Protein AF-A0A6I1MXB6-F1 (afdb_monomer_lite)

Sequence (84 aa):
MTIVKKLPPAPATDYEIAAALHRAKMVAKYVPHPNEFEPIDGVLHVTLNAKPIKPGTEAEVFGPSRIVIPEYQEALKKLIQKSK

Foldseek 3Di:
DDDPPPDDDDPDDPVNVVVVVVVVVCVVPDDADPPDFDADVNHTDDDPPDDDDDPPCQCVVQPPNRDDDPVVVVVVVVVVVVVD

Radius of gyration: 24.43 Å; chains: 1; bounding box: 46×46×52 Å

Secondary structure (DSSP, 8-state):
------PPPPPPPHHHHHHHHHHHHHHHT----TT--PPBTTB------SPPPPTT-HHHHHGGG----HHHHHHHHHHHHHT-

Structure (mmCIF, N/CA/C/O backbone):
data_AF-A0A6I1MXB6-F1
#
_entry.id   AF-A0A6I1MXB6-F1
#
loop_
_atom_site.group_PDB
_atom_site.id
_atom_site.type_symbol
_atom_site.label_atom_id
_atom_site.label_alt_id
_atom_site.label_comp_id
_atom_site.label_asym_id
_atom_site.label_entity_id
_atom_site.label_seq_id
_atom_site.pdbx_PDB_ins_code
_atom_site.Cartn_x
_atom_site.Cartn_y
_atom_site.Cartn_z
_atom_site.occupancy
_atom_site.B_iso_or_equiv
_atom_site.auth_seq_id
_atom_site.auth_comp_id
_atom_site.auth_asym_id
_atom_site.auth_atom_id
_atom_site.pdbx_PDB_model_num
ATOM 1 N N . MET A 1 1 ? 15.159 35.548 -23.041 1.00 35.66 1 MET A N 1
ATOM 2 C CA . MET A 1 1 ? 14.881 34.257 -23.705 1.00 35.66 1 MET A CA 1
ATOM 3 C C . MET A 1 1 ? 15.993 33.288 -23.336 1.00 35.66 1 MET A C 1
ATOM 5 O O . MET A 1 1 ? 17.121 33.499 -23.757 1.00 35.66 1 MET A O 1
ATOM 9 N N . THR A 1 2 ? 15.727 32.297 -22.489 1.00 43.50 2 THR A N 1
ATOM 10 C CA . THR A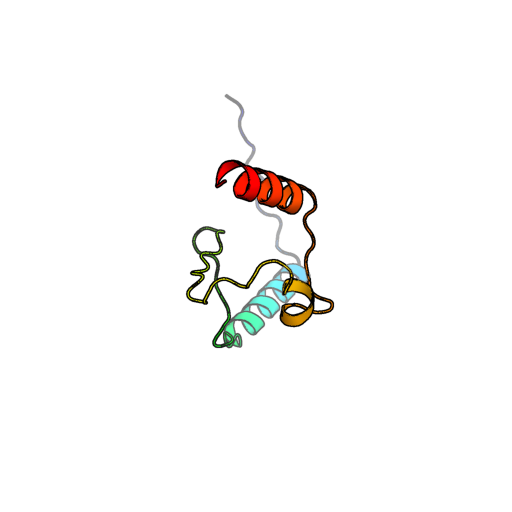 1 2 ? 16.710 31.271 -22.110 1.00 43.50 2 THR A CA 1
ATOM 11 C C . THR A 1 2 ? 16.536 30.062 -23.021 1.00 43.50 2 THR A C 1
ATOM 13 O O . THR A 1 2 ? 15.522 29.371 -22.985 1.00 43.50 2 THR A O 1
ATOM 16 N N . ILE A 1 3 ? 17.516 29.838 -23.894 1.00 51.78 3 ILE A N 1
ATOM 17 C CA . ILE A 1 3 ? 17.549 28.684 -24.792 1.00 51.78 3 ILE A CA 1
ATOM 18 C C . ILE A 1 3 ? 17.897 27.462 -23.939 1.00 51.78 3 ILE A C 1
ATOM 20 O O . ILE A 1 3 ? 19.048 27.275 -23.545 1.00 51.78 3 ILE A O 1
ATOM 24 N N . VAL A 1 4 ? 16.899 26.631 -23.637 1.00 53.88 4 VAL A N 1
ATOM 25 C CA . VAL A 1 4 ? 17.127 25.287 -23.098 1.00 53.88 4 VAL A CA 1
ATOM 26 C C . VAL A 1 4 ? 17.803 24.488 -24.209 1.00 53.88 4 VAL A C 1
ATOM 28 O O . VAL A 1 4 ? 17.171 24.133 -25.204 1.00 53.88 4 VAL A O 1
ATOM 31 N N . LYS A 1 5 ? 19.112 24.246 -24.080 1.00 56.12 5 LYS A N 1
ATOM 32 C CA . LYS A 1 5 ? 19.828 23.314 -24.956 1.00 56.12 5 LYS A CA 1
ATOM 33 C C . LYS A 1 5 ? 19.159 21.946 -24.806 1.00 56.12 5 LYS A C 1
ATOM 35 O O . LYS A 1 5 ? 19.304 21.308 -23.768 1.00 56.12 5 LYS A O 1
ATOM 40 N N . LYS A 1 6 ? 18.413 21.506 -25.825 1.00 58.28 6 LYS A N 1
ATOM 41 C CA . LYS A 1 6 ? 17.971 20.112 -25.943 1.00 58.28 6 LYS A CA 1
ATOM 42 C C . LYS A 1 6 ? 19.230 19.253 -26.044 1.00 58.28 6 LYS A C 1
ATOM 44 O O . LYS A 1 6 ? 19.855 19.210 -27.101 1.00 58.28 6 LYS A O 1
ATOM 49 N N . LEU A 1 7 ? 19.636 18.635 -24.937 1.00 52.22 7 LEU A N 1
ATOM 50 C CA . LEU A 1 7 ? 20.635 17.576 -24.975 1.00 52.22 7 LEU A CA 1
ATOM 51 C C . LEU A 1 7 ? 20.028 16.409 -25.773 1.00 52.22 7 LEU A C 1
ATOM 53 O O . LEU A 1 7 ? 18.891 16.025 -25.479 1.00 52.22 7 LEU A O 1
ATOM 57 N N . PRO A 1 8 ? 20.722 15.855 -26.780 1.00 59.91 8 PRO A N 1
ATOM 58 C CA . PRO A 1 8 ? 20.290 14.605 -27.385 1.00 59.91 8 PRO A CA 1
ATOM 59 C C . PRO A 1 8 ? 20.294 13.511 -26.303 1.00 59.91 8 PRO A C 1
ATOM 61 O O . PRO A 1 8 ? 21.197 13.509 -25.459 1.00 59.91 8 PRO A O 1
ATOM 64 N N . PRO A 1 9 ? 19.296 12.609 -26.278 1.00 63.56 9 PRO A N 1
ATOM 65 C CA . PRO A 1 9 ? 19.296 11.508 -25.326 1.00 63.56 9 PRO A CA 1
ATOM 66 C C . PRO A 1 9 ? 20.565 10.678 -25.539 1.00 63.56 9 PRO A C 1
ATOM 68 O O . PRO A 1 9 ? 20.891 10.314 -26.671 1.00 63.56 9 PRO A O 1
ATOM 71 N N . ALA A 1 10 ? 21.303 10.420 -24.458 1.00 67.25 10 ALA A N 1
ATOM 72 C CA . ALA A 1 10 ? 22.425 9.493 -24.494 1.00 67.25 10 ALA A CA 1
ATOM 73 C C . ALA A 1 10 ? 21.924 8.119 -24.983 1.00 67.25 10 ALA A C 1
ATOM 75 O O . ALA A 1 10 ? 20.780 7.757 -24.687 1.00 67.25 10 ALA A O 1
ATOM 76 N N . PRO A 1 11 ? 22.731 7.365 -25.751 1.00 73.50 11 PRO A N 1
ATOM 77 C CA . PRO A 1 11 ? 22.351 6.018 -26.150 1.00 73.50 11 PRO A CA 1
ATOM 78 C C . PRO A 1 11 ? 22.083 5.188 -24.893 1.00 73.50 11 PRO A C 1
ATOM 80 O O . PRO A 1 11 ? 22.900 5.182 -23.972 1.00 73.50 11 PRO A O 1
ATOM 83 N N . ALA A 1 12 ? 20.922 4.531 -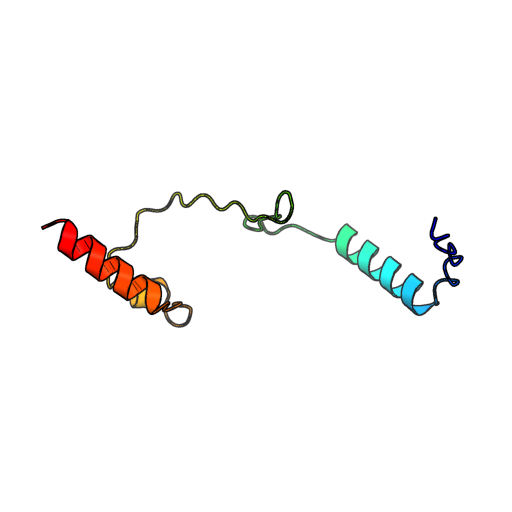24.855 1.00 73.69 12 ALA A N 1
ATOM 84 C CA . ALA A 1 12 ? 20.544 3.690 -23.732 1.00 73.69 12 ALA A CA 1
ATOM 85 C C . ALA A 1 12 ? 21.599 2.596 -23.540 1.00 73.69 12 ALA A C 1
ATOM 87 O O . ALA A 1 12 ? 22.008 1.937 -24.498 1.00 73.69 12 ALA A O 1
ATOM 88 N N . THR A 1 13 ? 22.047 2.423 -22.306 1.00 82.19 13 THR A N 1
ATOM 89 C CA . THR A 1 13 ? 22.995 1.369 -21.946 1.00 82.19 13 THR A CA 1
ATOM 90 C C . THR A 1 13 ? 22.344 -0.007 -22.102 1.00 82.19 13 THR A C 1
ATOM 92 O O . THR A 1 13 ? 21.127 -0.154 -21.960 1.00 82.19 13 THR A O 1
ATOM 95 N N . ASP A 1 14 ? 23.147 -1.050 -22.320 1.00 84.38 14 ASP A N 1
ATOM 96 C CA . ASP A 1 14 ? 22.651 -2.434 -22.397 1.00 84.38 14 ASP A CA 1
ATOM 97 C C . ASP A 1 14 ? 21.829 -2.827 -21.157 1.00 84.38 14 ASP A C 1
ATOM 99 O O . ASP A 1 14 ? 20.847 -3.568 -21.250 1.00 84.38 14 ASP A O 1
ATOM 103 N N . TYR A 1 15 ? 22.187 -2.274 -19.993 1.00 85.44 15 TYR A N 1
ATOM 104 C CA . TYR A 1 15 ? 21.442 -2.451 -18.751 1.00 85.44 15 TYR A CA 1
ATOM 105 C C . TYR A 1 15 ? 20.035 -1.846 -18.822 1.00 85.44 15 TYR A C 1
ATOM 107 O O . TYR A 1 15 ? 19.069 -2.502 -18.434 1.00 85.44 15 TYR A O 1
ATOM 115 N N . GLU A 1 16 ? 19.888 -0.624 -19.336 1.00 87.38 16 GLU A N 1
ATOM 116 C CA . GLU A 1 16 ? 18.582 0.036 -19.462 1.00 87.38 16 GLU A CA 1
ATOM 117 C C . GLU A 1 16 ? 17.655 -0.732 -20.407 1.00 87.38 16 GLU A C 1
ATOM 119 O O . GLU A 1 16 ? 16.469 -0.901 -20.107 1.00 87.38 16 GLU A O 1
ATOM 124 N N . ILE A 1 17 ? 18.205 -1.266 -21.502 1.00 87.75 17 ILE A N 1
ATOM 125 C CA . ILE A 1 17 ? 17.467 -2.099 -22.458 1.00 87.75 17 ILE A CA 1
ATOM 126 C C . ILE A 1 17 ? 17.035 -3.412 -21.795 1.00 87.75 17 ILE A C 1
ATOM 128 O O . ILE A 1 17 ? 15.855 -3.775 -21.844 1.00 87.75 17 ILE A O 1
ATOM 132 N N . ALA A 1 18 ? 17.955 -4.108 -21.122 1.00 89.75 18 ALA A N 1
ATOM 133 C CA . ALA A 1 18 ? 17.649 -5.347 -20.411 1.00 89.75 18 ALA A CA 1
ATOM 134 C C . ALA A 1 18 ? 16.596 -5.132 -19.307 1.00 89.75 18 ALA A C 1
ATOM 136 O O . ALA A 1 18 ? 15.651 -5.918 -19.182 1.00 89.75 18 ALA A O 1
ATOM 137 N N . ALA A 1 19 ? 16.700 -4.038 -18.550 1.00 90.38 19 ALA A N 1
ATOM 138 C CA . ALA A 1 19 ? 15.744 -3.666 -17.512 1.00 90.38 19 ALA A CA 1
ATOM 139 C C . ALA A 1 19 ? 14.363 -3.306 -18.086 1.00 90.38 19 ALA A C 1
ATOM 141 O O . ALA A 1 19 ? 13.337 -3.649 -17.492 1.00 90.38 19 ALA A O 1
ATOM 142 N N . ALA A 1 20 ? 14.307 -2.630 -19.237 1.00 89.25 2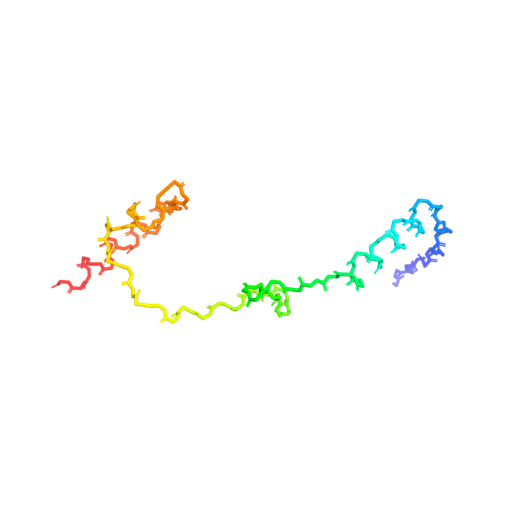0 ALA A N 1
ATOM 143 C CA . ALA A 1 20 ? 13.052 -2.336 -19.927 1.00 89.25 20 ALA A CA 1
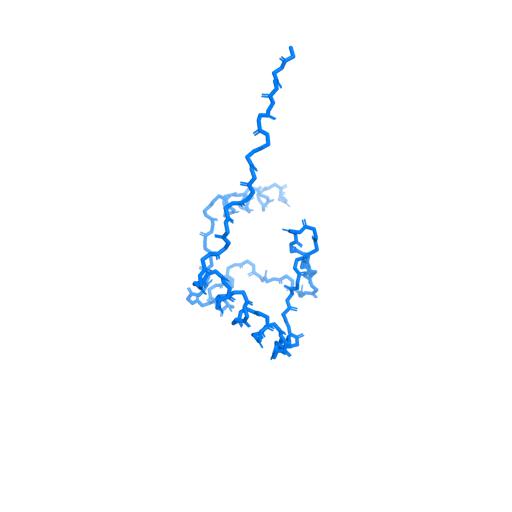ATOM 144 C C . ALA A 1 20 ? 12.367 -3.620 -20.418 1.00 89.25 20 ALA A C 1
ATOM 146 O O . ALA A 1 20 ? 11.180 -3.822 -20.155 1.00 89.25 20 ALA A O 1
ATOM 147 N N . LEU A 1 21 ? 13.121 -4.532 -21.039 1.00 91.12 21 LEU A N 1
ATOM 148 C CA . LEU A 1 21 ? 12.612 -5.835 -21.478 1.00 91.12 21 LEU A CA 1
ATOM 149 C C . LEU A 1 21 ? 12.120 -6.688 -20.305 1.00 91.12 21 LEU A C 1
ATOM 151 O O . LEU A 1 21 ? 11.089 -7.353 -20.412 1.00 91.12 21 LEU A O 1
ATOM 155 N N . HIS A 1 22 ? 12.831 -6.665 -19.176 1.00 90.38 22 HIS A N 1
ATOM 156 C CA . HIS A 1 22 ? 12.406 -7.365 -17.968 1.00 90.38 22 HIS A CA 1
ATOM 157 C C . HIS A 1 22 ? 11.080 -6.809 -17.430 1.00 90.38 22 HIS A C 1
ATOM 159 O O . HIS A 1 22 ? 10.148 -7.576 -17.191 1.00 90.38 22 HIS A O 1
ATOM 165 N N . ARG A 1 23 ? 10.953 -5.479 -17.307 1.00 89.50 23 ARG A N 1
ATOM 166 C CA . ARG A 1 23 ? 9.701 -4.831 -16.882 1.00 89.50 23 ARG A CA 1
ATOM 167 C C . ARG A 1 23 ? 8.542 -5.156 -17.823 1.00 89.50 23 ARG A C 1
ATOM 169 O O . ARG A 1 23 ? 7.478 -5.533 -17.344 1.00 89.50 23 ARG A O 1
ATOM 176 N N . ALA A 1 24 ? 8.761 -5.111 -19.138 1.00 88.44 24 ALA A N 1
ATOM 177 C CA . ALA A 1 24 ? 7.745 -5.479 -20.125 1.00 88.44 24 ALA A CA 1
ATOM 178 C C . ALA A 1 24 ? 7.268 -6.933 -19.956 1.00 88.44 24 ALA A C 1
ATOM 180 O O . ALA A 1 24 ? 6.068 -7.199 -19.982 1.00 88.44 24 ALA A O 1
ATOM 181 N N . LYS A 1 25 ? 8.190 -7.876 -19.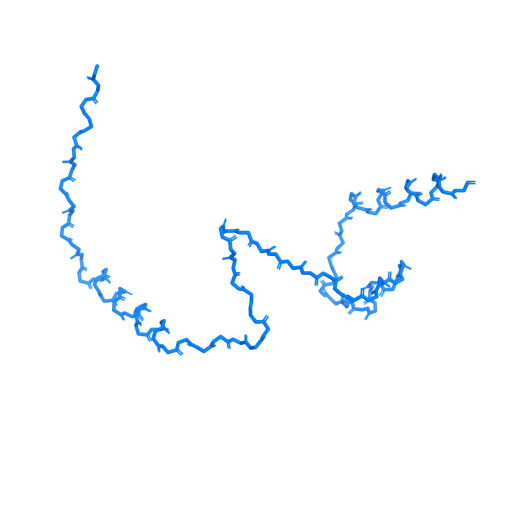712 1.00 91.38 25 LYS A N 1
ATOM 182 C CA . LYS A 1 25 ? 7.848 -9.283 -19.440 1.00 91.38 25 LYS A CA 1
ATOM 183 C C . LYS A 1 25 ? 7.057 -9.464 -18.143 1.00 91.38 25 LYS A C 1
ATOM 185 O O . LYS A 1 25 ? 6.177 -10.317 -18.106 1.00 91.38 25 LYS A O 1
ATOM 190 N N . MET A 1 26 ? 7.376 -8.700 -17.098 1.00 87.25 26 MET A N 1
ATOM 191 C CA . MET A 1 26 ? 6.658 -8.751 -15.819 1.00 87.25 26 MET A CA 1
ATOM 192 C C . MET A 1 26 ? 5.235 -8.209 -15.960 1.00 87.25 26 MET A C 1
ATOM 194 O O . MET A 1 26 ? 4.298 -8.874 -15.536 1.00 87.25 26 MET A O 1
ATOM 198 N N . VAL A 1 27 ? 5.067 -7.064 -16.629 1.00 86.00 27 VAL A N 1
ATOM 199 C CA . VAL A 1 27 ? 3.746 -6.474 -16.906 1.00 86.00 27 VAL A CA 1
ATOM 200 C C . VAL A 1 27 ? 2.899 -7.404 -17.778 1.00 86.00 27 VAL A C 1
ATOM 202 O O . VAL A 1 27 ? 1.733 -7.619 -17.482 1.00 86.00 27 VAL A O 1
ATOM 205 N N . ALA A 1 28 ? 3.483 -8.039 -18.800 1.00 83.88 28 ALA A N 1
ATOM 206 C CA . ALA A 1 28 ? 2.759 -8.989 -19.652 1.00 83.88 28 ALA A CA 1
ATOM 207 C C . ALA A 1 28 ? 2.260 -10.243 -18.907 1.00 83.88 28 ALA A C 1
ATOM 209 O O . ALA A 1 28 ? 1.357 -10.923 -19.387 1.00 83.88 28 ALA A O 1
ATOM 210 N N . LYS A 1 29 ? 2.863 -10.571 -17.758 1.00 86.81 29 LYS A N 1
ATOM 211 C CA . LYS A 1 29 ? 2.475 -11.699 -16.897 1.00 86.81 29 LYS A CA 1
ATOM 212 C C . LYS A 1 29 ? 1.711 -11.260 -15.650 1.00 86.81 29 LYS A C 1
ATOM 214 O O . LYS A 1 29 ? 1.430 -12.098 -14.795 1.00 86.81 29 LYS A O 1
ATOM 219 N N . TYR A 1 30 ? 1.428 -9.970 -15.515 1.00 82.00 30 TYR A N 1
ATOM 220 C CA . TYR A 1 30 ? 0.728 -9.448 -14.361 1.00 82.00 30 TYR A CA 1
ATOM 221 C C . TYR A 1 30 ? -0.714 -9.955 -14.363 1.00 82.00 30 TYR A C 1
ATOM 223 O O . TYR A 1 30 ? -1.446 -9.799 -15.340 1.00 82.00 30 TYR A O 1
ATOM 231 N N . VAL A 1 31 ? -1.099 -10.591 -13.262 1.00 79.81 31 VAL A N 1
ATOM 232 C CA . VAL A 1 31 ? -2.476 -10.982 -12.983 1.00 79.81 31 VAL A CA 1
ATOM 233 C C . VAL A 1 31 ? -2.900 -10.149 -11.779 1.00 79.81 31 VAL A C 1
ATOM 235 O O . VAL A 1 31 ? -2.366 -10.396 -10.695 1.00 79.81 31 VAL A O 1
ATOM 238 N N . PRO A 1 32 ? -3.798 -9.163 -11.951 1.00 75.25 32 PRO A N 1
ATOM 239 C CA . PRO A 1 32 ? -4.248 -8.344 -10.839 1.00 75.25 32 PRO A CA 1
ATOM 240 C C . PRO A 1 32 ? -4.954 -9.224 -9.812 1.00 75.25 32 PRO A C 1
ATOM 242 O O . PRO A 1 32 ? -5.778 -10.082 -10.155 1.00 75.25 32 PRO A O 1
ATOM 245 N N . HIS A 1 33 ? -4.629 -9.028 -8.538 1.00 74.62 33 HIS A N 1
ATOM 246 C CA . HIS A 1 33 ? -5.351 -9.697 -7.468 1.00 74.62 33 HIS A CA 1
ATOM 247 C C . HIS A 1 33 ? -6.805 -9.186 -7.471 1.00 74.62 33 HIS A C 1
ATOM 249 O O . HIS A 1 33 ? -7.023 -7.990 -7.651 1.00 74.62 33 HIS A O 1
ATOM 255 N N . PRO A 1 34 ? -7.829 -10.023 -7.218 1.00 72.44 34 PRO A N 1
ATOM 256 C CA . PRO A 1 34 ? -9.232 -9.583 -7.218 1.00 72.44 34 PRO A CA 1
ATOM 257 C C . PRO A 1 34 ? -9.572 -8.397 -6.294 1.00 72.44 34 PRO A C 1
ATOM 259 O O . PRO A 1 34 ? -10.618 -7.785 -6.471 1.00 72.44 34 PRO A O 1
ATOM 262 N N . ASN A 1 35 ? -8.704 -8.067 -5.332 1.00 69.94 35 ASN A N 1
ATOM 263 C CA . ASN A 1 35 ? -8.862 -6.938 -4.409 1.00 69.94 35 ASN A CA 1
ATOM 264 C C . ASN A 1 35 ? -7.760 -5.876 -4.581 1.00 69.94 35 ASN A C 1
ATOM 266 O O . ASN A 1 35 ? -7.509 -5.090 -3.668 1.00 69.94 35 ASN A O 1
ATOM 270 N N . GLU A 1 36 ? -7.038 -5.907 -5.696 1.00 67.94 36 GLU A N 1
ATOM 271 C CA . GLU A 1 36 ? -5.998 -4.935 -6.003 1.00 67.94 36 GLU A CA 1
ATOM 272 C C . GLU A 1 36 ? -6.639 -3.662 -6.561 1.00 67.94 36 GLU A C 1
ATOM 274 O O . GLU A 1 36 ? -7.537 -3.715 -7.401 1.00 67.94 36 GLU A O 1
ATOM 279 N N . PHE A 1 37 ? -6.208 -2.512 -6.046 1.00 71.38 37 PHE A N 1
ATOM 280 C CA . PHE A 1 37 ? -6.730 -1.208 -6.436 1.00 71.38 37 PHE A CA 1
ATOM 281 C C . PHE A 1 37 ? -5.670 -0.470 -7.242 1.00 71.38 37 PHE A C 1
ATOM 283 O O . PHE A 1 37 ? -4.596 -0.164 -6.722 1.00 71.38 37 PHE A O 1
ATOM 290 N N . GLU A 1 38 ? -5.987 -0.143 -8.492 1.00 73.88 38 GLU A N 1
ATOM 291 C CA . GLU A 1 38 ? -5.163 0.767 -9.280 1.00 73.88 38 GLU A CA 1
ATOM 292 C C . GLU A 1 38 ? -5.511 2.225 -8.930 1.00 73.88 38 GLU A C 1
ATOM 294 O O . GLU A 1 38 ? -6.692 2.587 -8.894 1.00 73.88 38 GLU A O 1
ATOM 299 N N . PRO A 1 39 ? -4.514 3.084 -8.649 1.00 76.69 39 PRO A N 1
ATOM 300 C CA . PRO A 1 39 ? -4.750 4.510 -8.474 1.00 76.69 39 PRO A CA 1
ATOM 301 C C . PRO A 1 39 ? -5.267 5.132 -9.774 1.00 76.69 39 PRO A C 1
ATOM 303 O O . PRO A 1 39 ? -4.686 4.923 -10.838 1.00 76.69 39 PRO A O 1
ATOM 306 N N . ILE A 1 40 ? -6.300 5.966 -9.677 1.00 75.06 40 ILE A N 1
ATOM 307 C CA . ILE A 1 40 ? -6.778 6.792 -10.792 1.00 75.06 40 ILE A CA 1
ATOM 308 C C . ILE A 1 40 ? -6.202 8.191 -10.569 1.00 75.06 40 ILE A C 1
ATOM 310 O O . ILE A 1 40 ? -6.337 8.745 -9.480 1.00 75.06 40 ILE A O 1
ATOM 314 N N . ASP A 1 41 ? -5.480 8.729 -11.553 1.00 80.25 41 ASP A N 1
ATOM 315 C CA . ASP A 1 41 ? -4.795 10.031 -11.462 1.00 80.25 41 ASP A CA 1
ATOM 316 C C . ASP A 1 41 ? -3.831 10.162 -10.264 1.00 80.25 41 ASP A C 1
ATOM 318 O O . ASP A 1 41 ? -3.645 11.232 -9.686 1.00 80.25 41 ASP A O 1
ATOM 322 N N . GLY A 1 42 ? -3.203 9.050 -9.866 1.00 78.50 42 GLY A N 1
ATOM 323 C CA . GLY A 1 42 ? -2.304 9.001 -8.708 1.00 78.50 42 GLY A CA 1
ATOM 324 C C . GLY A 1 42 ? -3.021 9.023 -7.354 1.00 78.50 42 GLY A C 1
ATOM 325 O O . GLY A 1 42 ? -2.359 9.098 -6.319 1.00 78.50 42 GLY A O 1
ATOM 326 N N . VAL A 1 43 ? -4.354 8.929 -7.345 1.00 74.06 43 VAL A N 1
ATOM 327 C CA . VAL A 1 43 ? -5.180 8.930 -6.137 1.00 74.06 43 VAL A CA 1
ATOM 328 C C . VAL A 1 43 ? -5.855 7.572 -5.955 1.00 74.06 43 VAL A C 1
ATOM 330 O O . VAL A 1 43 ? -6.442 6.999 -6.872 1.00 74.06 43 VAL A O 1
ATOM 333 N N . LEU A 1 44 ? -5.780 7.044 -4.732 1.00 76.75 44 LEU A N 1
ATOM 334 C CA . LEU A 1 44 ? -6.470 5.820 -4.343 1.0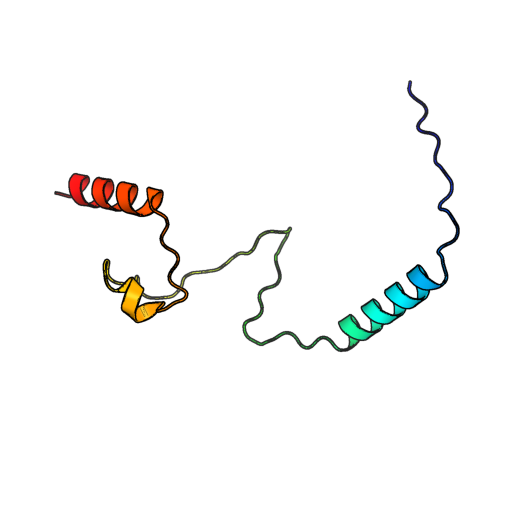0 76.75 44 LEU A CA 1
ATOM 335 C C . LEU A 1 44 ? -7.886 6.165 -3.855 1.00 76.75 44 LEU A C 1
ATOM 337 O O . LEU A 1 44 ? -8.056 6.742 -2.780 1.00 76.75 44 LEU A O 1
ATOM 341 N N . HIS A 1 45 ? -8.907 5.796 -4.626 1.00 69.50 45 HIS A N 1
ATOM 342 C CA . HIS A 1 45 ? -10.306 5.966 -4.232 1.00 69.50 45 HIS A CA 1
ATOM 343 C C . HIS A 1 45 ? -10.828 4.684 -3.574 1.00 69.50 45 HIS A C 1
ATOM 345 O O . HIS A 1 45 ? -11.124 3.706 -4.254 1.00 69.50 45 HIS A O 1
ATOM 351 N N . VAL A 1 46 ? -10.957 4.687 -2.244 1.00 71.50 46 VAL A N 1
ATOM 352 C CA . VAL A 1 46 ? -11.479 3.539 -1.484 1.00 71.50 46 VAL A CA 1
ATOM 353 C C . VAL A 1 46 ? -12.851 3.880 -0.914 1.00 71.50 46 VAL A C 1
ATOM 355 O O . VAL A 1 46 ? -12.985 4.771 -0.076 1.00 71.50 46 VAL A O 1
ATOM 358 N N . THR A 1 47 ? -13.886 3.160 -1.350 1.00 68.69 47 THR A N 1
ATOM 359 C CA . THR A 1 47 ? -15.231 3.288 -0.777 1.00 68.69 47 THR A CA 1
ATOM 360 C C . THR A 1 47 ? -15.350 2.420 0.474 1.00 68.69 47 THR A C 1
ATOM 362 O O . THR A 1 47 ? -15.311 1.192 0.407 1.00 68.69 47 THR A O 1
ATOM 365 N N . LEU A 1 48 ? -15.522 3.052 1.636 1.00 74.94 48 LEU A N 1
ATOM 366 C CA . LEU A 1 48 ? -15.738 2.350 2.901 1.00 74.94 48 LEU A CA 1
ATOM 367 C C . LEU A 1 48 ? -17.214 1.933 3.032 1.00 74.94 48 LEU A C 1
ATOM 369 O O . LEU A 1 48 ? -18.017 2.641 3.629 1.00 74.94 48 LEU A O 1
ATOM 373 N N . ASN A 1 49 ? -17.567 0.769 2.479 1.00 72.75 49 ASN A N 1
ATOM 374 C CA . ASN A 1 49 ? -18.927 0.202 2.550 1.00 72.75 49 ASN A CA 1
ATOM 375 C C . ASN A 1 49 ? -19.211 -0.584 3.848 1.00 72.75 49 ASN A C 1
ATOM 377 O O . ASN A 1 49 ? -20.292 -1.149 4.019 1.00 72.75 49 ASN A O 1
ATOM 381 N N . ALA A 1 50 ? -18.235 -0.676 4.753 1.00 73.88 50 ALA A N 1
ATOM 382 C CA . ALA A 1 50 ? -18.353 -1.454 5.979 1.00 73.88 50 ALA A CA 1
ATOM 383 C C . ALA A 1 50 ? -19.095 -0.689 7.085 1.00 73.88 50 ALA A C 1
ATOM 385 O O . ALA A 1 50 ? -19.091 0.542 7.138 1.00 73.88 50 ALA A O 1
ATOM 386 N N . LYS A 1 51 ? -19.699 -1.438 8.019 1.00 79.88 51 LYS A N 1
ATOM 387 C CA . LYS A 1 51 ? -20.247 -0.848 9.245 1.00 79.88 51 LYS A CA 1
ATOM 388 C C . LYS A 1 51 ? -19.117 -0.170 10.031 1.00 79.88 51 LYS A C 1
ATOM 390 O O . LYS A 1 51 ? -18.034 -0.751 10.131 1.00 79.88 51 LYS A O 1
ATOM 395 N N . PRO A 1 52 ? -19.362 1.013 10.617 1.00 76.88 52 PRO A N 1
ATOM 396 C CA . PRO A 1 52 ? -18.366 1.678 11.440 1.00 76.88 52 PRO A CA 1
ATOM 397 C C . PRO A 1 52 ? -17.960 0.776 12.607 1.00 76.88 52 PRO A C 1
ATOM 399 O O . PRO A 1 52 ? -18.801 0.154 13.263 1.00 76.88 52 PRO A O 1
ATOM 402 N N . ILE A 1 53 ? -16.654 0.708 12.853 1.00 78.81 53 ILE A N 1
ATOM 403 C CA . ILE A 1 53 ? -16.086 -0.018 13.986 1.00 78.81 53 ILE A CA 1
ATOM 404 C C . ILE A 1 53 ? -16.455 0.736 15.265 1.00 78.81 53 ILE A C 1
ATOM 406 O O . ILE A 1 53 ? -16.449 1.968 15.300 1.00 78.81 53 ILE A O 1
ATOM 410 N N . LYS A 1 54 ? -16.801 -0.000 16.326 1.00 80.12 54 LYS A N 1
ATOM 411 C CA . LYS A 1 54 ? -17.106 0.618 17.618 1.00 80.12 54 LYS A CA 1
ATOM 412 C C . LYS A 1 54 ? -15.829 1.230 18.211 1.00 80.12 54 LYS A C 1
ATOM 414 O O . LYS A 1 54 ? -14.814 0.528 18.260 1.00 80.12 54 LYS A O 1
ATOM 419 N N . PRO A 1 55 ? -15.878 2.474 18.719 1.00 75.19 55 PRO A N 1
ATOM 420 C CA . PRO A 1 55 ? -14.734 3.075 19.392 1.00 75.19 55 PRO A CA 1
ATOM 421 C C . PRO A 1 55 ? -14.214 2.170 20.515 1.00 75.19 55 PRO A C 1
ATOM 423 O O . PRO A 1 55 ? -15.003 1.658 21.310 1.00 75.19 55 PRO A O 1
ATOM 426 N N . GLY A 1 56 ? -12.901 1.960 20.570 1.00 77.75 56 GLY A N 1
ATOM 427 C CA . GLY A 1 56 ? -12.238 1.112 21.566 1.00 77.75 56 GLY A CA 1
ATOM 428 C C . GLY A 1 56 ? -12.066 -0.359 21.168 1.00 77.75 56 GLY A C 1
ATOM 429 O O . GLY A 1 56 ? -11.303 -1.061 21.826 1.00 77.75 56 GLY A O 1
ATOM 430 N N . THR A 1 57 ? -12.704 -0.828 20.086 1.00 82.56 57 THR A N 1
ATOM 431 C CA . THR A 1 57 ? -12.541 -2.213 19.577 1.00 82.56 57 THR A CA 1
ATOM 432 C C . THR A 1 57 ? -11.444 -2.342 18.516 1.00 82.56 57 THR A C 1
ATOM 434 O O . THR A 1 57 ? -11.225 -3.412 17.953 1.00 82.56 57 THR A O 1
ATOM 437 N N . GLU A 1 58 ? -10.696 -1.269 18.241 1.00 80.25 58 GLU A N 1
ATOM 438 C CA . GLU A 1 58 ? -9.722 -1.249 17.144 1.00 80.25 58 GLU A CA 1
ATOM 439 C C . GLU A 1 58 ? -8.544 -2.202 17.396 1.00 80.25 58 GLU A C 1
ATOM 441 O O . GLU A 1 58 ? -7.960 -2.716 16.447 1.00 80.25 58 GLU A O 1
ATOM 446 N N . ALA A 1 59 ? -8.197 -2.461 18.664 1.00 82.00 59 ALA A N 1
ATOM 447 C CA . ALA A 1 59 ? -7.168 -3.443 19.013 1.00 82.00 59 ALA A CA 1
ATOM 448 C C . ALA A 1 59 ? -7.578 -4.869 18.627 1.00 82.00 59 ALA A C 1
ATOM 450 O O . ALA A 1 59 ? -6.747 -5.631 18.147 1.00 82.00 59 ALA A O 1
ATOM 451 N N . GLU A 1 60 ? -8.851 -5.214 18.817 1.00 84.56 60 GLU A N 1
ATOM 452 C CA . GLU A 1 60 ? -9.384 -6.538 18.489 1.00 84.56 60 GLU A CA 1
ATOM 453 C C . GLU A 1 60 ? -9.519 -6.719 16.976 1.00 84.56 60 GLU A C 1
ATOM 455 O O . GLU A 1 60 ? -9.200 -7.783 16.454 1.00 84.56 60 GLU A O 1
ATOM 460 N N . VAL A 1 61 ? -9.948 -5.670 16.261 1.00 83.19 61 VAL A N 1
ATOM 461 C CA . VAL A 1 61 ? -10.163 -5.729 14.807 1.00 83.19 61 VAL A CA 1
ATOM 462 C C . VAL A 1 61 ? -8.850 -5.700 14.022 1.00 83.19 61 VAL A C 1
ATOM 464 O O . VAL A 1 61 ? -8.701 -6.448 13.059 1.00 83.19 61 VAL A O 1
ATOM 467 N N . PHE A 1 62 ? -7.899 -4.841 14.404 1.00 84.25 62 PHE A N 1
ATOM 468 C CA . PHE A 1 62 ? -6.672 -4.617 13.626 1.00 84.25 62 PHE A CA 1
ATOM 469 C C . PHE A 1 62 ? -5.421 -5.274 14.220 1.00 84.25 62 PHE A C 1
ATOM 471 O O . PHE A 1 62 ? -4.394 -5.344 13.541 1.00 84.25 62 PHE A O 1
ATOM 478 N N . GLY A 1 63 ? -5.478 -5.759 15.465 1.00 84.88 63 GLY A N 1
ATOM 479 C CA . GLY A 1 63 ? -4.376 -6.478 16.100 1.00 84.88 63 GLY A CA 1
ATOM 480 C C . GLY A 1 63 ? -3.042 -5.709 16.045 1.00 84.88 63 GLY A C 1
ATOM 481 O O . GLY A 1 63 ? -3.019 -4.502 16.305 1.00 84.88 63 GLY A O 1
ATOM 482 N N . PRO A 1 64 ? -1.926 -6.371 15.680 1.00 86.31 64 PRO A N 1
ATOM 483 C CA . PRO A 1 64 ? -0.608 -5.735 15.555 1.00 86.31 64 PRO A CA 1
ATOM 484 C C . PRO A 1 64 ? -0.521 -4.666 14.460 1.00 86.31 64 PRO A C 1
ATOM 486 O O . PRO A 1 64 ? 0.339 -3.794 14.522 1.00 86.31 64 PRO A O 1
ATOM 489 N N . SER A 1 65 ? -1.403 -4.718 13.459 1.00 81.31 65 SER A N 1
ATOM 490 C CA . SER A 1 65 ? -1.455 -3.749 12.359 1.00 81.31 65 SER A CA 1
ATOM 491 C C . SER A 1 65 ? -2.258 -2.496 12.712 1.00 81.31 65 SER A C 1
ATOM 493 O O . SER A 1 65 ? -2.481 -1.642 11.852 1.00 81.31 65 SER A O 1
ATOM 495 N N . ARG A 1 66 ? -2.712 -2.364 13.966 1.00 83.00 66 ARG A N 1
ATOM 496 C CA . ARG A 1 66 ? -3.419 -1.176 14.436 1.00 83.00 66 ARG A CA 1
ATOM 497 C C . ARG A 1 66 ? -2.527 0.056 14.300 1.00 83.00 66 ARG A C 1
ATOM 499 O O . ARG A 1 66 ? -1.522 0.195 14.992 1.00 83.00 66 ARG A O 1
ATOM 506 N N . ILE A 1 67 ? -2.974 1.004 13.487 1.00 81.00 67 ILE A N 1
ATOM 507 C CA . ILE A 1 67 ? -2.363 2.327 13.401 1.00 81.00 67 ILE A CA 1
ATOM 508 C C . ILE A 1 67 ? -2.987 3.209 14.483 1.00 81.00 67 ILE A C 1
ATOM 510 O O . ILE A 1 67 ? -4.204 3.405 14.527 1.00 81.00 67 ILE A O 1
ATOM 514 N N . VAL A 1 68 ? -2.151 3.731 15.378 1.00 81.25 68 VAL A N 1
ATOM 515 C CA . VAL A 1 68 ? -2.559 4.702 16.396 1.00 81.25 68 VAL A CA 1
ATOM 516 C C . VAL A 1 68 ? -2.075 6.073 15.949 1.00 81.25 68 VAL A C 1
ATOM 518 O O . VAL A 1 68 ? -0.875 6.308 15.891 1.00 81.25 68 VAL A O 1
ATOM 521 N N . ILE A 1 69 ? -3.016 6.961 15.631 1.00 83.81 69 ILE A N 1
ATOM 522 C CA . ILE A 1 69 ? -2.746 8.360 15.279 1.00 83.81 69 ILE A CA 1
ATOM 523 C C . ILE A 1 69 ? -3.167 9.216 16.483 1.00 83.81 69 ILE A C 1
ATOM 525 O O . ILE A 1 69 ? -4.374 9.368 16.713 1.00 83.81 69 ILE A O 1
ATOM 529 N N . PRO A 1 70 ? -2.223 9.715 17.303 1.00 81.25 70 PRO A N 1
ATOM 530 C CA . PRO A 1 70 ? -2.540 10.449 18.530 1.00 81.25 70 PRO A CA 1
ATOM 531 C C . PRO A 1 70 ? -3.435 11.673 18.292 1.00 81.25 70 PRO A C 1
ATOM 533 O O . PRO A 1 70 ? -4.409 11.885 19.017 1.00 81.25 70 PRO A O 1
ATOM 536 N N . GLU A 1 71 ? -3.175 12.423 17.222 1.00 84.38 71 GLU A N 1
ATOM 537 C CA . GLU A 1 71 ? -3.914 13.629 16.838 1.00 84.38 71 GLU A CA 1
ATOM 538 C C . GLU A 1 71 ? -5.392 13.316 16.559 1.00 84.38 71 GLU A C 1
ATOM 540 O O . GLU A 1 71 ? -6.295 14.089 16.894 1.00 84.38 71 GLU A O 1
ATOM 545 N N . TYR A 1 72 ? -5.655 12.137 15.991 1.00 79.50 72 TYR A N 1
ATOM 546 C CA . TYR A 1 72 ? -7.006 11.665 15.712 1.00 79.50 72 TYR A CA 1
ATOM 547 C C . TYR A 1 72 ? -7.764 11.299 16.995 1.00 79.50 72 TYR A C 1
ATOM 549 O O . TYR A 1 72 ? -8.961 11.575 17.110 1.00 79.50 72 TYR A O 1
ATOM 557 N N . GLN A 1 73 ? -7.079 10.741 18.001 1.00 75.25 73 GLN A N 1
ATOM 558 C CA . GLN A 1 73 ? -7.703 10.421 19.290 1.00 75.25 73 GLN A CA 1
ATOM 559 C C . GLN A 1 73 ? -8.170 11.676 20.034 1.00 75.25 73 GLN A C 1
ATOM 561 O O . GLN A 1 73 ? -9.242 11.676 20.646 1.00 75.25 73 GLN A O 1
ATOM 566 N N . GLU A 1 74 ? -7.394 12.758 19.978 1.00 81.81 74 GLU A N 1
ATOM 567 C CA . GLU A 1 74 ? -7.790 14.036 20.575 1.00 81.81 74 GLU A CA 1
ATOM 568 C C . GLU A 1 74 ? -8.990 14.661 19.860 1.00 81.81 74 GLU A C 1
ATOM 570 O O . GLU A 1 74 ? -9.911 15.163 20.512 1.00 81.81 74 GLU A O 1
ATOM 575 N N . ALA A 1 75 ? -9.007 14.602 18.526 1.00 79.56 75 ALA A N 1
ATOM 576 C CA . ALA A 1 75 ? -10.130 15.076 17.724 1.00 79.56 75 ALA A CA 1
ATOM 577 C C . ALA A 1 75 ? -11.424 14.307 18.048 1.00 79.56 75 ALA A C 1
ATOM 579 O O . ALA A 1 75 ? -12.477 14.922 18.236 1.00 79.56 75 ALA A O 1
ATOM 580 N N . LEU A 1 76 ? -11.335 12.981 18.204 1.00 74.50 76 LEU A N 1
ATOM 581 C CA . LEU A 1 76 ? -12.452 12.125 18.617 1.00 74.50 76 LEU A CA 1
ATOM 582 C C . LEU A 1 76 ? -13.002 12.505 19.995 1.00 74.50 76 LEU A C 1
ATOM 584 O O . LEU A 1 76 ? -14.216 12.649 20.152 1.00 74.50 76 LEU A O 1
ATOM 588 N N . LYS A 1 77 ? -12.129 12.721 20.988 1.00 80.19 77 LYS A N 1
ATOM 589 C CA . LYS A 1 77 ? -12.550 13.157 22.331 1.00 80.19 77 LYS A CA 1
ATOM 590 C C . LYS A 1 77 ? -13.308 14.485 22.277 1.00 80.19 77 LYS A C 1
ATOM 592 O O . LYS A 1 77 ? -14.380 14.594 22.866 1.00 80.19 77 LYS A O 1
ATOM 597 N N . LYS A 1 78 ? -12.803 15.461 21.513 1.00 81.50 78 LYS A N 1
ATOM 598 C CA . LYS A 1 78 ? -13.459 16.768 21.325 1.00 81.50 78 LYS A CA 1
ATOM 599 C C . LYS A 1 78 ? -14.829 16.645 20.647 1.00 81.50 78 LYS A C 1
ATOM 601 O O . LYS A 1 78 ? -15.758 17.344 21.044 1.00 81.50 78 LYS A O 1
ATOM 606 N N . LEU A 1 79 ? -14.970 15.759 19.657 1.00 74.75 79 LEU A N 1
ATOM 607 C CA . LEU A 1 79 ? -16.242 15.494 18.971 1.00 74.75 79 LEU A CA 1
ATOM 608 C C . LEU A 1 79 ? -17.290 14.876 19.904 1.00 74.75 79 LEU A C 1
ATOM 610 O O . LEU A 1 79 ? -18.418 15.359 19.957 1.00 74.75 79 LEU A O 1
ATOM 614 N N . ILE A 1 80 ? -16.908 13.859 20.681 1.00 73.44 80 ILE A N 1
ATOM 615 C CA . ILE A 1 80 ? -17.807 13.200 21.643 1.00 73.44 80 ILE A CA 1
ATOM 616 C C . ILE A 1 80 ? -18.267 14.188 22.723 1.00 73.44 80 ILE A C 1
ATOM 618 O O . ILE A 1 80 ? -19.427 14.178 23.127 1.00 73.44 80 ILE A O 1
ATOM 622 N N . GLN A 1 81 ? -17.376 15.073 23.169 1.00 69.56 81 GLN A N 1
ATOM 623 C CA . GLN A 1 81 ? -17.659 16.040 24.229 1.00 69.56 81 GLN A CA 1
ATOM 624 C C . GLN A 1 81 ? -18.544 17.208 23.771 1.00 69.56 81 GLN A C 1
ATOM 626 O O . GLN A 1 81 ? -19.253 17.776 24.590 1.00 69.56 81 GLN A O 1
ATOM 631 N N . LYS A 1 82 ? -18.544 17.531 22.469 1.00 66.19 82 LYS A N 1
ATOM 632 C CA . LYS A 1 82 ? -19.455 18.509 21.844 1.00 66.19 82 LYS A CA 1
ATOM 633 C C . LYS A 1 82 ? -20.861 17.969 21.561 1.00 66.19 82 LYS A C 1
ATOM 635 O O . LYS A 1 82 ? -21.752 18.758 21.278 1.00 66.19 82 LYS A O 1
ATOM 640 N N . SER A 1 83 ? -21.033 16.648 21.556 1.00 59.00 83 SER A N 1
ATOM 641 C CA . SER A 1 83 ? -22.303 15.977 21.246 1.00 59.00 83 SER A CA 1
ATOM 642 C C . SER A 1 83 ? -23.157 15.682 22.492 1.00 59.00 83 SER A C 1
ATOM 644 O O . SER A 1 83 ? -24.219 15.072 22.356 1.00 59.00 83 SER A O 1
ATOM 646 N N . LYS A 1 84 ? -22.684 16.064 23.684 1.00 52.44 84 LYS A N 1
ATOM 647 C CA . LYS A 1 84 ? -23.439 16.071 24.945 1.00 52.44 84 LYS A CA 1
ATOM 648 C C . LYS A 1 84 ? -23.952 17.472 25.228 1.00 52.44 84 LYS A C 1
ATOM 650 O O . LYS A 1 84 ? -25.060 17.551 25.795 1.00 52.44 84 LYS A O 1
#

pLDDT: mean 76.2, std 11.04, range [35.66, 91.38]